Protein AF-A0A964ZXI7-F1 (afdb_monomer_lite)

Foldseek 3Di:
DLVVQLVVQVVVLCVVQVDDDPVQSVCSVVVHRRDHHDPPDPPDPPDDDPDPDPDDPPPDDDD

Sequence (63 aa):
EDNKDKMHAMANALLEWETIDADQINDIIEGKPPRPPKQTGTGTPNSGGPGPTGVAPTAPAAA

pLDDT: mean 70.49, std 16.79, range [43.53, 89.5]

Radius of gyration: 22.15 Å; chains: 1; bounding box: 53×23×58 Å

Secondary structure (DSSP, 8-state):
-HHHHHHHHHHHHHHHHS---HHHHHHHHTTPPPPPP-----------S----S---------

Structure (mmCIF, N/CA/C/O backbone):
data_AF-A0A964ZXI7-F1
#
_entry.id   AF-A0A964ZXI7-F1
#
loop_
_atom_site.group_PDB
_atom_site.id
_atom_site.type_symbol
_atom_site.label_atom_id
_atom_site.label_alt_id
_atom_site.label_comp_id
_atom_site.label_asym_id
_atom_site.label_entity_id
_atom_site.label_seq_id
_atom_site.pdbx_PDB_ins_code
_atom_site.Cartn_x
_atom_site.Cartn_y
_atom_site.Cartn_z
_atom_site.occupancy
_atom_site.B_iso_or_equiv
_atom_site.auth_seq_id
_atom_site.auth_comp_id
_atom_site.auth_asym_id
_atom_site.auth_atom_id
_atom_site.pdbx_PDB_model_num
ATOM 1 N N . GLU A 1 1 ? -15.410 -1.558 9.314 1.00 62.44 1 GLU A N 1
ATOM 2 C CA . GLU A 1 1 ? -14.512 -0.381 9.194 1.00 62.44 1 GLU A CA 1
ATOM 3 C C . GLU A 1 1 ? -13.216 -0.725 8.451 1.00 62.44 1 GLU A C 1
ATOM 5 O O . GLU A 1 1 ? -12.368 0.132 8.246 1.00 62.44 1 GLU A O 1
ATOM 10 N N . ASP A 1 2 ? -13.152 -1.935 7.892 1.00 68.38 2 ASP A N 1
ATOM 11 C CA . ASP A 1 2 ? -11.942 -2.603 7.408 1.00 68.38 2 ASP A CA 1
ATOM 12 C C . ASP A 1 2 ? -11.357 -2.006 6.125 1.00 68.38 2 ASP A C 1
ATOM 14 O O . ASP A 1 2 ? -10.187 -2.200 5.808 1.00 68.38 2 A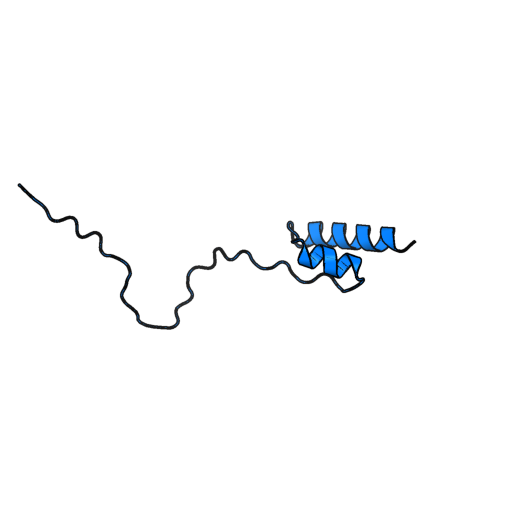SP A O 1
ATOM 18 N N . ASN A 1 3 ? -12.148 -1.247 5.363 1.00 81.12 3 ASN A N 1
ATOM 19 C CA . ASN A 1 3 ? -11.638 -0.559 4.179 1.00 81.12 3 ASN A CA 1
ATOM 20 C C . ASN A 1 3 ? -10.763 0.645 4.546 1.00 81.12 3 ASN A C 1
ATOM 22 O O . ASN A 1 3 ? -9.877 0.989 3.768 1.00 81.12 3 ASN A O 1
ATOM 26 N N . LYS A 1 4 ? -10.972 1.266 5.717 1.00 86.50 4 LYS A N 1
ATOM 27 C CA . LYS A 1 4 ? -10.120 2.373 6.174 1.00 86.50 4 LYS A CA 1
ATOM 28 C C . LYS A 1 4 ? -8.715 1.869 6.482 1.00 86.50 4 LYS A C 1
ATOM 30 O O . LYS A 1 4 ? -7.753 2.468 6.015 1.00 86.50 4 LYS A O 1
ATOM 35 N N . ASP A 1 5 ? -8.600 0.734 7.166 1.00 86.19 5 ASP A N 1
ATOM 36 C CA . ASP A 1 5 ? -7.307 0.126 7.501 1.00 86.19 5 ASP A CA 1
ATOM 37 C C . ASP A 1 5 ? -6.515 -0.251 6.244 1.00 86.19 5 ASP A C 1
ATOM 39 O O . ASP A 1 5 ? -5.322 0.033 6.146 1.00 86.19 5 ASP A O 1
ATOM 43 N N . LYS A 1 6 ? -7.198 -0.780 5.221 1.00 85.38 6 LYS A N 1
ATOM 44 C CA . LYS A 1 6 ? -6.599 -1.063 3.906 1.00 85.38 6 LYS A CA 1
ATOM 45 C C . LYS A 1 6 ? -6.099 0.206 3.216 1.00 85.38 6 LYS A C 1
ATOM 47 O O . LYS A 1 6 ? -5.006 0.209 2.656 1.00 85.38 6 LYS A O 1
ATOM 52 N N . MET A 1 7 ? -6.862 1.301 3.274 1.00 88.06 7 MET A N 1
ATOM 53 C CA . MET A 1 7 ? -6.426 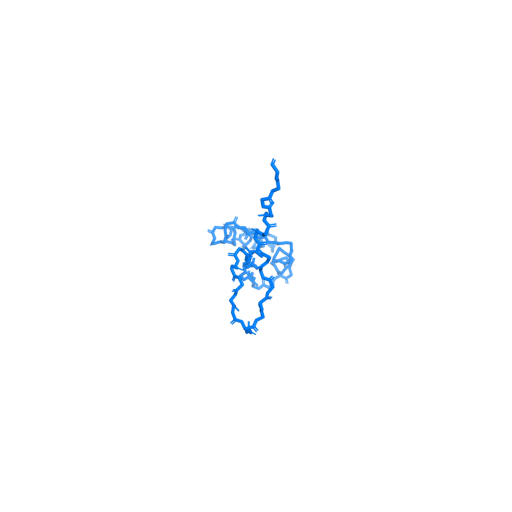2.589 2.723 1.00 88.06 7 MET A CA 1
ATOM 54 C C . MET A 1 7 ? -5.233 3.177 3.481 1.00 88.06 7 MET A C 1
ATOM 56 O O . MET A 1 7 ? -4.312 3.687 2.847 1.00 88.06 7 MET A O 1
ATOM 60 N N . HIS A 1 8 ? -5.207 3.065 4.811 1.00 89.31 8 HIS A N 1
ATOM 61 C CA . HIS A 1 8 ? -4.060 3.477 5.619 1.00 89.31 8 HIS A CA 1
ATOM 62 C C . HIS A 1 8 ? -2.811 2.638 5.311 1.00 89.31 8 HIS A C 1
ATOM 64 O O . HIS A 1 8 ? -1.719 3.192 5.204 1.00 89.31 8 HIS A O 1
ATOM 70 N N . ALA A 1 9 ? -2.957 1.327 5.104 1.00 87.62 9 ALA A N 1
ATOM 71 C CA . ALA A 1 9 ? -1.858 0.452 4.701 1.00 87.62 9 ALA A CA 1
ATOM 72 C C . ALA A 1 9 ? -1.324 0.790 3.297 1.00 87.62 9 ALA A C 1
ATOM 74 O O . ALA A 1 9 ? -0.111 0.878 3.122 1.00 87.62 9 ALA A O 1
ATOM 75 N N . MET A 1 10 ? -2.203 1.056 2.320 1.00 87.44 10 MET A N 1
ATOM 76 C CA . MET A 1 10 ? -1.795 1.512 0.981 1.00 87.44 10 MET A CA 1
ATOM 77 C C . MET A 1 10 ? -1.063 2.860 1.033 1.00 87.44 10 MET A C 1
ATOM 79 O O . MET A 1 10 ? -0.036 3.025 0.380 1.00 87.44 10 MET A O 1
ATOM 83 N N . ALA A 1 11 ? -1.549 3.807 1.840 1.00 89.50 11 ALA A N 1
ATOM 84 C CA . ALA A 1 11 ? -0.903 5.106 2.011 1.00 89.50 11 ALA A CA 1
ATOM 85 C C . ALA A 1 11 ? 0.482 4.985 2.669 1.00 89.50 11 ALA A C 1
ATOM 87 O O . ALA A 1 11 ? 1.439 5.575 2.178 1.00 89.50 11 ALA A O 1
ATOM 88 N N . ASN A 1 12 ? 0.613 4.185 3.734 1.00 86.56 12 ASN A N 1
ATOM 89 C CA . ASN A 1 12 ? 1.909 3.923 4.368 1.00 86.56 12 ASN A CA 1
ATOM 90 C C . ASN A 1 12 ? 2.888 3.241 3.407 1.00 86.56 12 ASN A C 1
ATOM 92 O O . ASN A 1 12 ? 4.057 3.609 3.367 1.00 86.56 12 ASN A O 1
ATOM 96 N N . ALA A 1 13 ? 2.417 2.287 2.599 1.00 85.69 13 ALA A N 1
ATOM 97 C CA . ALA A 1 13 ? 3.259 1.633 1.606 1.00 85.69 13 ALA A CA 1
ATOM 98 C C . ALA A 1 13 ? 3.778 2.627 0.552 1.00 85.69 13 ALA A C 1
ATOM 100 O O . ALA A 1 13 ? 4.956 2.589 0.221 1.00 85.69 13 ALA A O 1
ATOM 101 N N . LEU A 1 14 ? 2.943 3.556 0.076 1.00 86.69 14 LEU A N 1
ATOM 102 C CA . LEU A 1 14 ? 3.375 4.613 -0.847 1.00 86.69 14 LEU A CA 1
ATOM 103 C C . LEU A 1 14 ? 4.369 5.597 -0.212 1.00 86.69 14 LEU A C 1
ATOM 105 O O . LEU A 1 14 ? 5.243 6.096 -0.913 1.00 86.69 14 LEU A O 1
ATOM 109 N N . LEU A 1 15 ? 4.254 5.875 1.089 1.00 87.44 15 LEU A N 1
ATOM 110 C CA . LEU A 1 15 ? 5.199 6.741 1.802 1.00 87.44 15 LEU A CA 1
ATOM 111 C C . LEU A 1 15 ? 6.574 6.089 1.977 1.00 87.44 15 LEU A C 1
ATOM 113 O O . LEU A 1 15 ? 7.585 6.765 1.818 1.00 87.44 15 LEU A O 1
ATOM 117 N N . GLU A 1 16 ? 6.611 4.797 2.299 1.00 84.62 16 GLU A N 1
ATOM 118 C CA . GLU A 1 16 ? 7.862 4.071 2.540 1.00 84.62 16 GLU A CA 1
ATOM 119 C C . GLU A 1 16 ? 8.581 3.711 1.231 1.00 84.62 16 GLU A C 1
ATOM 121 O O . GLU A 1 16 ? 9.806 3.755 1.144 1.00 84.62 16 GLU A O 1
ATOM 126 N N . TRP A 1 17 ? 7.810 3.342 0.204 1.00 83.00 17 TRP A N 1
ATOM 127 C CA . TRP A 1 17 ? 8.332 2.682 -0.992 1.00 83.00 17 TRP A CA 1
ATOM 128 C C . TRP A 1 17 ? 8.209 3.503 -2.277 1.00 83.00 17 TRP A C 1
ATOM 130 O O . TRP A 1 17 ? 8.730 3.065 -3.304 1.00 83.00 17 TRP A O 1
ATOM 140 N N . GLU A 1 18 ? 7.523 4.654 -2.241 1.00 82.31 18 GLU A N 1
ATOM 141 C CA . GLU A 1 18 ? 7.235 5.575 -3.363 1.00 82.31 18 GLU A CA 1
ATOM 142 C C . GLU A 1 18 ? 6.392 4.966 -4.506 1.00 82.31 18 GLU A C 1
ATOM 144 O O . GLU A 1 18 ? 5.616 5.655 -5.169 1.00 82.31 18 GLU A O 1
ATOM 149 N N . THR A 1 19 ? 6.482 3.653 -4.710 1.00 84.69 19 THR A N 1
ATOM 150 C CA . THR A 1 19 ? 5.807 2.869 -5.738 1.00 84.69 19 THR A CA 1
ATOM 151 C C . THR A 1 19 ? 5.287 1.563 -5.147 1.00 84.69 19 THR A C 1
ATOM 153 O O . THR A 1 19 ? 5.932 0.933 -4.307 1.00 84.69 19 THR A O 1
ATOM 156 N N . ILE A 1 20 ? 4.103 1.157 -5.597 1.00 85.25 20 IL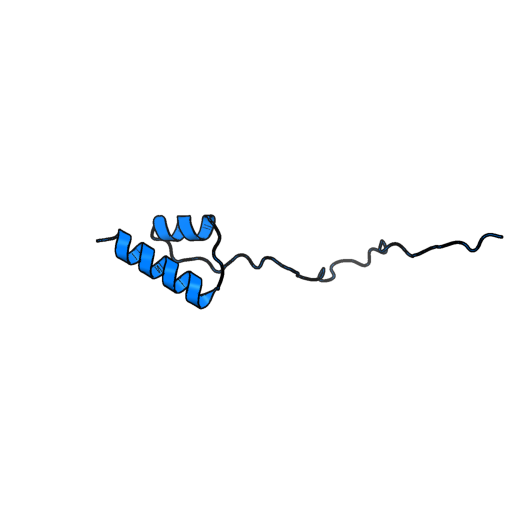E A N 1
ATOM 157 C CA . ILE A 1 20 ? 3.483 -0.123 -5.249 1.00 85.25 20 ILE A CA 1
ATOM 158 C C . ILE A 1 20 ? 2.949 -0.781 -6.522 1.00 85.25 20 ILE A C 1
ATOM 160 O O . ILE A 1 20 ? 2.447 -0.096 -7.416 1.00 85.25 20 ILE A O 1
ATOM 164 N N . ASP A 1 21 ? 3.059 -2.101 -6.612 1.00 86.44 21 ASP A N 1
ATOM 165 C CA . ASP A 1 21 ? 2.503 -2.903 -7.696 1.00 86.44 21 ASP A CA 1
ATOM 166 C C . ASP A 1 21 ? 1.111 -3.468 -7.346 1.00 86.44 21 ASP A C 1
ATOM 168 O O . ASP A 1 21 ? 0.617 -3.374 -6.217 1.00 86.44 21 ASP A O 1
ATOM 172 N N . ALA A 1 22 ? 0.435 -4.029 -8.352 1.00 87.88 22 ALA A N 1
ATOM 173 C CA . ALA A 1 22 ? -0.909 -4.577 -8.183 1.00 87.88 22 ALA A CA 1
ATOM 174 C C . ALA A 1 22 ? -0.948 -5.776 -7.219 1.00 87.88 22 ALA A C 1
ATOM 176 O O . ALA A 1 22 ? -1.944 -5.961 -6.520 1.00 87.88 22 ALA A O 1
ATOM 177 N N . ASP A 1 23 ? 0.126 -6.563 -7.142 1.00 86.62 23 ASP A N 1
ATOM 178 C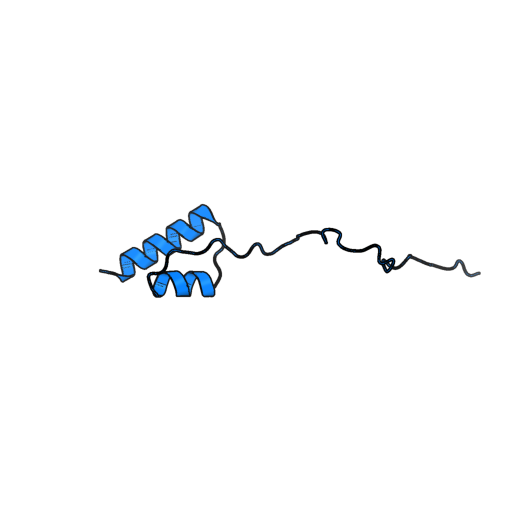 CA . ASP A 1 23 ? 0.206 -7.727 -6.258 1.00 86.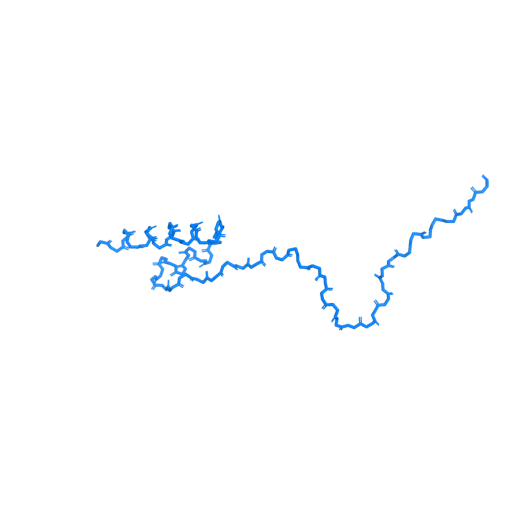62 23 ASP A CA 1
ATOM 179 C C . ASP A 1 23 ? 0.312 -7.290 -4.789 1.00 86.62 23 ASP A C 1
ATOM 181 O O . ASP A 1 23 ? -0.336 -7.870 -3.917 1.00 86.62 23 ASP A O 1
ATOM 185 N N . GLN A 1 24 ? 1.043 -6.207 -4.515 1.00 88.56 24 GLN A N 1
ATOM 186 C CA . GLN A 1 24 ? 1.116 -5.574 -3.199 1.00 88.56 24 GLN A CA 1
ATOM 187 C C . GLN A 1 24 ? -0.233 -4.982 -2.777 1.00 88.56 24 GLN A C 1
ATOM 189 O O . GLN A 1 24 ? -0.632 -5.125 -1.621 1.00 88.56 24 GLN A O 1
ATOM 194 N N . ILE A 1 25 ? -0.957 -4.344 -3.703 1.00 87.31 25 ILE A N 1
ATOM 195 C CA . ILE A 1 25 ? -2.313 -3.840 -3.437 1.00 87.31 25 ILE A CA 1
ATOM 196 C C . ILE A 1 25 ? -3.251 -5.005 -3.099 1.00 87.31 25 ILE A C 1
ATOM 198 O O . ILE A 1 25 ? -4.012 -4.915 -2.134 1.00 87.31 25 ILE A O 1
ATOM 202 N N . ASN A 1 26 ? -3.172 -6.109 -3.843 1.00 89.50 26 ASN A N 1
ATOM 203 C CA . ASN A 1 26 ? -3.971 -7.304 -3.579 1.00 89.50 26 ASN A CA 1
ATOM 204 C C . ASN A 1 26 ? -3.654 -7.907 -2.205 1.00 89.50 26 ASN A C 1
ATOM 206 O O . ASN A 1 26 ? -4.582 -8.185 -1.448 1.00 89.50 26 ASN A O 1
ATOM 210 N N . ASP A 1 27 ? -2.375 -8.024 -1.835 1.00 87.75 27 ASP A N 1
ATOM 211 C CA . ASP A 1 27 ? -1.967 -8.489 -0.503 1.00 87.75 27 ASP A CA 1
ATOM 212 C C . ASP A 1 27 ? -2.573 -7.599 0.608 1.00 87.75 27 ASP A C 1
ATOM 214 O O . ASP A 1 27 ? -3.150 -8.118 1.565 1.00 87.75 27 ASP A O 1
ATOM 218 N N . ILE A 1 28 ? -2.548 -6.266 0.462 1.00 87.12 28 ILE A N 1
ATOM 219 C CA . ILE A 1 28 ? -3.166 -5.339 1.432 1.00 87.12 28 ILE A CA 1
ATOM 220 C C . ILE A 1 28 ? -4.689 -5.530 1.495 1.00 87.12 28 ILE A C 1
ATOM 222 O O . ILE A 1 28 ? -5.281 -5.532 2.578 1.00 87.12 28 ILE A O 1
ATOM 226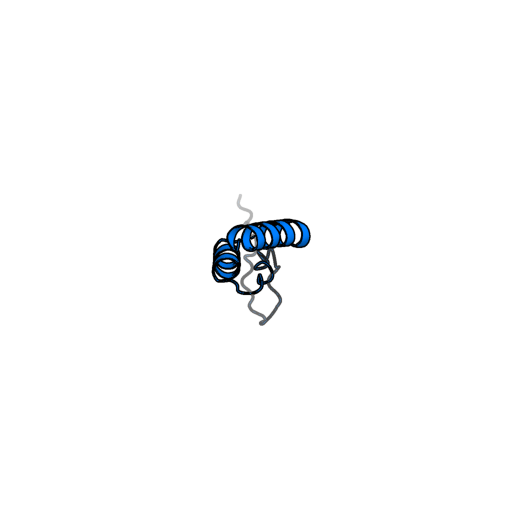 N N . ILE A 1 29 ? -5.345 -5.704 0.345 1.00 88.81 29 ILE A N 1
ATOM 227 C CA . ILE A 1 29 ? -6.797 -5.910 0.275 1.00 88.81 29 ILE A CA 1
ATOM 228 C C . ILE A 1 29 ? -7.203 -7.242 0.915 1.00 88.81 29 ILE A C 1
ATOM 230 O O . ILE A 1 29 ? -8.262 -7.311 1.549 1.00 88.81 29 ILE A O 1
ATOM 234 N N . GLU A 1 30 ? -6.362 -8.267 0.807 1.00 88.75 30 GLU A N 1
ATOM 235 C CA . GLU A 1 30 ? -6.520 -9.562 1.472 1.00 88.75 30 GLU A CA 1
ATOM 236 C C . GLU A 1 30 ? -6.203 -9.514 2.979 1.00 88.75 30 GLU A C 1
ATOM 238 O O . GLU A 1 30 ? -6.419 -10.500 3.682 1.00 88.75 30 GLU A O 1
ATOM 243 N N . GLY A 1 31 ? -5.725 -8.376 3.497 1.00 82.56 31 GLY A N 1
ATOM 244 C CA . GLY A 1 31 ? -5.335 -8.220 4.900 1.00 82.56 31 GLY A CA 1
ATOM 245 C C . GLY A 1 31 ? -3.975 -8.840 5.228 1.00 82.56 31 GLY A C 1
ATOM 246 O O . GLY A 1 31 ? -3.661 -9.060 6.398 1.00 82.56 31 GLY A O 1
ATOM 247 N N . LYS A 1 32 ? -3.160 -9.137 4.211 1.00 80.69 32 LYS A N 1
ATOM 248 C CA . LYS A 1 32 ? -1.768 -9.550 4.384 1.00 80.69 32 LYS A CA 1
ATOM 249 C C . LYS A 1 32 ? -0.875 -8.319 4.573 1.00 80.69 32 LYS A C 1
ATOM 251 O O . LYS A 1 32 ? -1.178 -7.244 4.053 1.00 80.69 32 LYS A O 1
ATOM 256 N N . PRO A 1 33 ? 0.242 -8.459 5.306 1.00 74.81 33 PRO A N 1
ATOM 257 C CA . PRO A 1 33 ? 1.205 -7.376 5.439 1.00 74.81 33 PRO A CA 1
ATOM 258 C C . PRO A 1 33 ? 1.771 -6.995 4.057 1.00 74.81 33 PRO A C 1
ATOM 260 O O . PRO A 1 33 ? 2.103 -7.897 3.280 1.00 74.81 33 PRO A O 1
ATOM 263 N N . PRO A 1 34 ? 1.893 -5.690 3.742 1.00 70.88 34 PRO A N 1
ATOM 264 C CA . PRO A 1 34 ? 2.420 -5.240 2.460 1.00 70.88 34 PRO A CA 1
ATOM 265 C C . PRO A 1 34 ? 3.844 -5.764 2.263 1.00 70.88 34 PRO A C 1
ATOM 267 O O . PRO A 1 34 ? 4.724 -5.537 3.096 1.00 70.88 34 PRO A O 1
ATOM 270 N N . ARG A 1 35 ? 4.073 -6.489 1.163 1.00 77.88 35 ARG A N 1
ATOM 271 C CA . ARG A 1 35 ? 5.421 -6.938 0.791 1.00 77.88 35 ARG A CA 1
ATOM 272 C C . ARG A 1 35 ? 6.270 -5.750 0.343 1.00 77.88 35 ARG A C 1
ATOM 274 O O . ARG A 1 35 ? 5.711 -4.791 -0.191 1.00 77.88 35 ARG A O 1
ATOM 281 N N . PRO A 1 36 ? 7.603 -5.809 0.516 1.00 75.81 36 PRO A N 1
ATOM 282 C CA . PRO A 1 36 ? 8.489 -4.819 -0.078 1.00 75.81 36 PRO A CA 1
ATOM 283 C C . PRO A 1 36 ? 8.293 -4.790 -1.602 1.00 75.81 36 PRO A C 1
ATOM 285 O O . PRO A 1 36 ? 8.050 -5.845 -2.202 1.00 75.81 36 PRO A O 1
ATOM 288 N N . PRO A 1 37 ? 8.388 -3.605 -2.228 1.00 72.88 37 PRO A N 1
ATOM 289 C CA . PRO A 1 37 ? 8.247 -3.453 -3.663 1.00 72.88 37 PRO A CA 1
ATOM 290 C C . PRO A 1 37 ? 9.283 -4.319 -4.349 1.00 72.88 37 PRO A C 1
ATOM 292 O O . PRO A 1 37 ? 10.444 -4.422 -3.930 1.00 72.88 37 PRO A O 1
ATOM 295 N N . LYS A 1 38 ? 8.860 -4.953 -5.434 1.00 71.62 38 LYS A N 1
ATOM 296 C CA . LYS A 1 38 ? 9.787 -5.656 -6.299 1.00 71.62 38 LYS A CA 1
ATOM 297 C C . LYS A 1 38 ? 10.747 -4.601 -6.840 1.00 71.62 38 LYS A C 1
ATOM 299 O O . LYS A 1 38 ? 10.318 -3.731 -7.591 1.00 71.62 38 LYS A O 1
ATOM 304 N N . GLN A 1 39 ? 12.019 -4.643 -6.429 1.00 63.41 39 GLN A N 1
ATOM 305 C CA . GLN A 1 39 ? 13.039 -3.772 -7.009 1.00 63.41 39 GLN A CA 1
ATOM 306 C C . GLN A 1 39 ? 12.965 -3.970 -8.521 1.00 63.41 39 GLN A C 1
ATOM 308 O O . GLN A 1 39 ? 13.303 -5.042 -9.029 1.00 63.41 39 GLN A O 1
ATOM 313 N N . THR A 1 40 ? 12.464 -2.965 -9.237 1.00 57.41 40 THR A N 1
ATOM 314 C CA . THR A 1 40 ? 12.534 -2.891 -10.691 1.00 57.41 40 THR A CA 1
ATOM 315 C C . THR A 1 40 ? 14.000 -2.663 -11.002 1.00 57.41 40 THR A C 1
ATOM 317 O O . THR A 1 40 ? 14.476 -1.545 -11.163 1.00 57.41 40 THR A O 1
ATOM 320 N N . GLY A 1 41 ? 14.767 -3.748 -10.926 1.00 52.38 41 GLY A N 1
ATOM 321 C CA . GLY A 1 41 ? 16.203 -3.710 -11.036 1.00 52.38 41 GLY A CA 1
ATOM 322 C C . GLY A 1 41 ? 16.584 -3.072 -12.359 1.00 52.38 41 GLY A C 1
ATOM 323 O O . GLY A 1 41 ? 16.644 -3.747 -13.378 1.00 52.38 41 GLY A O 1
ATOM 324 N N . THR A 1 42 ? 17.000 -1.810 -12.303 1.00 53.75 42 THR A N 1
ATOM 325 C CA . THR A 1 42 ? 18.210 -1.398 -13.013 1.00 53.75 42 THR A CA 1
ATOM 326 C C . THR A 1 42 ? 19.389 -1.964 -12.219 1.00 53.75 42 THR A C 1
ATOM 328 O O . THR A 1 42 ? 20.180 -1.253 -11.610 1.00 53.75 42 THR A O 1
ATOM 331 N N . GLY A 1 43 ? 19.422 -3.292 -12.127 1.00 47.34 43 GLY A N 1
ATOM 332 C CA . GLY A 1 43 ? 20.519 -4.058 -11.581 1.00 47.34 43 GLY A CA 1
ATOM 333 C C . GLY A 1 43 ? 21.359 -4.496 -12.761 1.00 47.34 43 GLY A C 1
ATOM 334 O O . GLY A 1 43 ? 21.007 -5.441 -13.461 1.00 47.34 43 GLY A O 1
ATOM 335 N N . THR A 1 44 ? 22.448 -3.769 -12.988 1.00 54.16 44 THR A N 1
ATOM 336 C CA . THR A 1 44 ? 23.669 -4.249 -13.637 1.00 54.16 44 THR A CA 1
ATOM 337 C C . THR A 1 44 ? 23.824 -5.768 -13.462 1.00 54.16 44 THR A C 1
ATOM 339 O O . THR A 1 44 ? 23.673 -6.247 -12.333 1.00 54.16 44 THR A O 1
ATOM 342 N N . PRO A 1 45 ? 24.129 -6.542 -14.522 1.00 47.75 45 PRO A N 1
ATOM 343 C CA . PRO A 1 45 ? 24.270 -7.988 -14.409 1.00 47.75 45 PRO A CA 1
ATOM 344 C C . PRO A 1 45 ? 25.399 -8.294 -13.424 1.00 47.75 45 PRO A C 1
ATOM 346 O O . PRO A 1 45 ? 26.568 -8.044 -13.712 1.00 47.75 45 PRO A O 1
ATOM 349 N N . ASN A 1 46 ? 25.063 -8.806 -12.240 1.00 49.00 46 ASN A N 1
ATOM 350 C CA . ASN A 1 46 ? 26.074 -9.282 -11.312 1.00 49.00 46 ASN A CA 1
ATOM 351 C C . ASN A 1 46 ? 26.519 -10.675 -11.776 1.00 49.00 46 ASN A C 1
ATOM 353 O O . ASN A 1 46 ? 25.874 -11.684 -11.510 1.00 49.00 46 ASN A O 1
ATOM 357 N N . SER A 1 47 ? 27.563 -10.655 -12.604 1.00 54.94 47 SER A N 1
ATOM 358 C CA . SER A 1 47 ? 28.691 -11.583 -12.650 1.00 54.94 47 SER A CA 1
ATOM 359 C C . SER A 1 47 ? 28.458 -12.969 -12.041 1.00 54.94 47 SER A C 1
ATOM 361 O O . SER A 1 47 ? 28.644 -13.189 -10.848 1.00 54.94 47 SER A O 1
ATOM 363 N N . GLY A 1 48 ? 28.156 -13.930 -12.913 1.00 49.88 48 GLY A N 1
ATOM 364 C CA . GLY A 1 48 ? 28.085 -15.355 -12.591 1.00 49.88 48 GLY A CA 1
ATOM 365 C C . GLY A 1 48 ? 28.553 -16.253 -13.738 1.00 49.88 48 GLY A C 1
ATOM 366 O O . GLY A 1 48 ? 27.957 -17.298 -13.968 1.00 49.88 48 GLY A O 1
ATOM 367 N N . GLY A 1 49 ? 29.583 -15.846 -14.487 1.00 45.53 49 GLY A N 1
ATOM 368 C CA . GLY A 1 49 ? 30.239 -16.698 -15.486 1.00 45.53 49 GLY A CA 1
ATOM 369 C C . GLY A 1 49 ? 31.128 -15.907 -16.454 1.00 45.53 49 GLY A C 1
ATOM 370 O O . GLY A 1 49 ? 30.696 -14.858 -16.933 1.00 45.53 49 GLY A O 1
ATOM 371 N N . PRO A 1 50 ? 32.356 -16.362 -16.774 1.00 50.16 50 PRO A N 1
ATOM 372 C CA . PRO A 1 50 ? 33.153 -15.750 -17.827 1.00 50.16 50 PRO A CA 1
ATOM 373 C C . PRO A 1 50 ? 32.570 -16.185 -19.178 1.00 50.16 50 PRO A C 1
ATOM 375 O O . PRO A 1 50 ? 32.967 -17.196 -19.747 1.00 50.16 50 PRO A O 1
ATOM 378 N N . GLY A 1 51 ? 31.573 -15.451 -19.667 1.00 49.16 51 GLY A N 1
ATOM 379 C CA . GLY A 1 51 ? 31.015 -15.615 -21.009 1.00 49.16 51 GLY A CA 1
ATOM 380 C C . GLY A 1 51 ? 31.324 -14.374 -21.849 1.00 49.16 51 GLY A C 1
ATOM 381 O O . GLY A 1 51 ? 30.790 -13.308 -21.541 1.00 49.16 51 GLY A O 1
ATOM 382 N N . PRO A 1 52 ? 32.180 -14.449 -22.883 1.00 55.81 52 PRO A N 1
ATOM 383 C CA . PRO A 1 52 ? 32.535 -13.295 -23.691 1.00 55.81 52 PRO A CA 1
ATOM 384 C C . PRO A 1 52 ? 31.524 -13.142 -24.827 1.00 55.81 52 PRO A C 1
ATOM 386 O O . PRO A 1 52 ? 31.743 -13.637 -25.926 1.00 55.81 52 PRO A O 1
ATOM 389 N N . THR A 1 53 ? 30.413 -12.452 -24.592 1.00 55.88 53 THR A N 1
ATOM 390 C CA . THR A 1 53 ? 29.532 -12.013 -25.690 1.00 55.88 53 THR A CA 1
ATOM 391 C C . THR A 1 53 ? 28.995 -10.610 -25.429 1.00 55.88 53 THR A C 1
ATOM 393 O O . THR A 1 53 ? 27.793 -10.369 -25.414 1.00 55.88 53 THR A O 1
ATOM 396 N N . GLY A 1 54 ? 29.914 -9.673 -25.201 1.00 48.25 54 GLY A N 1
ATOM 397 C CA . GLY A 1 54 ? 29.682 -8.247 -25.397 1.00 48.25 54 GLY A CA 1
ATOM 398 C C . GLY A 1 54 ? 30.331 -7.860 -26.717 1.00 48.25 54 GLY A C 1
ATOM 399 O O . GLY A 1 54 ? 31.551 -7.775 -26.803 1.00 48.25 54 GLY A O 1
ATOM 400 N N . VAL A 1 55 ? 29.508 -7.734 -27.750 1.00 50.81 55 VAL A N 1
ATOM 401 C CA . VAL A 1 55 ? 29.861 -7.349 -29.117 1.00 50.81 55 VAL A CA 1
ATOM 402 C C . VAL A 1 55 ? 30.909 -6.227 -29.161 1.00 50.81 55 VAL A C 1
ATOM 404 O O . VAL A 1 55 ? 30.678 -5.109 -28.708 1.00 50.81 55 VAL A O 1
ATOM 407 N N . ALA A 1 56 ? 32.081 -6.536 -29.716 1.00 50.31 56 ALA A N 1
ATOM 408 C CA . ALA A 1 56 ? 33.054 -5.529 -30.112 1.00 50.31 56 ALA A CA 1
ATOM 409 C C . ALA A 1 56 ? 32.420 -4.613 -31.176 1.00 50.31 56 ALA A C 1
ATOM 411 O O . ALA A 1 56 ? 31.776 -5.131 -32.094 1.00 50.31 56 ALA A O 1
ATOM 412 N N . PRO A 1 57 ? 32.618 -3.282 -31.146 1.00 49.66 57 PRO A N 1
ATOM 413 C CA . PRO A 1 57 ? 32.378 -2.469 -32.325 1.00 49.66 57 PRO A CA 1
ATOM 414 C C . PRO A 1 57 ? 33.516 -2.736 -33.320 1.00 49.66 57 PRO A C 1
ATOM 416 O O . PRO A 1 57 ? 34.460 -1.960 -33.437 1.00 49.66 57 PRO A O 1
ATOM 419 N N . THR A 1 58 ? 33.466 -3.856 -34.041 1.00 53.03 58 THR A N 1
ATOM 420 C CA . THR A 1 58 ? 34.241 -4.006 -35.276 1.00 53.03 58 THR A CA 1
ATOM 421 C C . THR A 1 58 ? 33.565 -3.172 -36.353 1.00 53.03 58 THR A C 1
ATOM 423 O O . THR A 1 58 ? 32.722 -3.664 -37.096 1.00 53.03 58 THR A O 1
ATOM 426 N N . ALA A 1 59 ? 33.933 -1.896 -36.426 1.00 51.25 59 ALA A N 1
ATOM 427 C CA . ALA A 1 59 ? 33.858 -1.154 -37.672 1.00 51.25 59 ALA A CA 1
ATOM 428 C C . ALA A 1 59 ? 35.154 -1.445 -38.451 1.00 51.25 59 ALA A C 1
ATOM 430 O O . ALA A 1 59 ? 36.220 -0.992 -38.026 1.00 51.25 59 ALA A O 1
ATOM 431 N N . PRO A 1 60 ? 35.124 -2.230 -39.544 1.00 50.06 60 PRO A N 1
ATOM 432 C CA . PRO A 1 60 ? 36.262 -2.301 -40.442 1.00 50.06 60 PRO A CA 1
ATOM 433 C C . PRO A 1 60 ? 36.373 -0.974 -41.199 1.00 50.06 60 PRO A C 1
ATOM 435 O O . PRO A 1 60 ? 35.404 -0.485 -41.779 1.00 50.06 60 PRO A O 1
ATOM 438 N N . ALA A 1 61 ? 37.573 -0.401 -41.187 1.00 49.34 61 ALA A N 1
ATOM 439 C CA . ALA A 1 61 ? 37.977 0.610 -42.149 1.00 49.34 61 ALA A CA 1
ATOM 440 C C . ALA A 1 61 ? 37.791 0.058 -43.573 1.00 49.34 61 ALA A C 1
ATOM 442 O O . ALA A 1 61 ? 38.254 -1.046 -43.867 1.00 49.34 61 ALA A O 1
ATOM 443 N N . ALA A 1 62 ? 37.142 0.823 -44.451 1.00 43.53 62 ALA A N 1
ATOM 444 C CA . ALA A 1 62 ? 37.103 0.530 -45.876 1.00 43.53 62 ALA A CA 1
ATOM 445 C C . ALA A 1 62 ? 37.141 1.824 -46.706 1.00 43.53 62 ALA A C 1
ATOM 447 O O . ALA A 1 62 ? 36.228 2.639 -46.602 1.00 43.53 62 ALA A O 1
ATOM 448 N N . ALA A 1 63 ? 38.204 1.888 -47.522 1.00 43.78 63 ALA A N 1
ATOM 449 C CA . ALA A 1 63 ? 38.455 2.652 -48.753 1.00 43.78 63 ALA A CA 1
ATOM 450 C C . ALA A 1 63 ? 38.479 4.188 -48.691 1.00 43.78 63 ALA A C 1
ATOM 452 O O . ALA A 1 63 ? 37.403 4.821 -48.695 1.00 43.78 63 ALA A O 1
#